Protein AF-A0AB74LQQ5-F1 (afdb_monomer)

Radius of gyration: 18.25 Å; Cα contacts (8 Å, |Δi|>4): 222; chains: 1; bounding box: 42×37×48 Å

Nearest PDB structures (foldseek):
  1jqe-assembly1_A  TM=6.026E-01  e=5.272E-01  Homo sapiens
  5dm4-assembly1_A  TM=3.615E-01  e=2.270E-01  Bacillus pumilus ATCC 7061
  5dm2-assembly1_A  TM=3.488E-01  e=7.290E-01  Bacillus pumilus ATCC 7061
  6aca-assembly1_A  TM=2.630E-01  e=2.422E-01  Mycobacterium tuberculosis H37Rv
  5dm1-assembly1_A  TM=3.596E-01  e=1.306E+00  Bacillus pumilus ATCC 7061

pLDDT: mean 90.52, std 8.09, range [59.16, 98.75]

Structure (mmCIF, N/CA/C/O backbone):
data_AF-A0AB74LQQ5-F1
#
_entry.id   AF-A0AB74LQQ5-F1
#
loop_
_atom_site.group_PDB
_atom_site.id
_atom_site.type_symbol
_atom_site.label_atom_id
_atom_site.label_alt_id
_atom_site.label_comp_id
_atom_site.label_asym_id
_atom_site.label_entity_id
_atom_site.label_seq_id
_atom_site.pdbx_PDB_ins_code
_atom_site.Cartn_x
_atom_site.Cartn_y
_atom_site.Cartn_z
_atom_site.occupancy
_atom_site.B_iso_or_equiv
_atom_site.auth_seq_id
_atom_site.auth_comp_id
_atom_site.auth_asym_id
_atom_site.auth_atom_id
_atom_site.pdbx_PDB_model_num
ATOM 1 N N . MET A 1 1 ? -9.333 5.468 -5.119 1.00 63.94 1 MET A N 1
ATOM 2 C CA . MET A 1 1 ? -10.414 5.905 -4.200 1.00 63.94 1 MET A CA 1
ATOM 3 C C . MET A 1 1 ? -11.546 6.711 -4.860 1.00 63.94 1 MET A C 1
ATOM 5 O O . MET A 1 1 ? -12.376 7.273 -4.163 1.00 63.94 1 MET A O 1
ATOM 9 N N . ASN A 1 2 ? -11.655 6.725 -6.190 1.00 76.00 2 ASN A N 1
ATOM 10 C CA . ASN A 1 2 ? -12.720 7.395 -6.958 1.00 76.00 2 ASN A CA 1
ATOM 11 C C . ASN A 1 2 ? -13.921 6.483 -7.303 1.00 76.00 2 ASN A C 1
ATOM 13 O O . ASN A 1 2 ? -14.888 6.910 -7.929 1.00 76.00 2 ASN A O 1
ATOM 17 N N . SER A 1 3 ? -13.839 5.196 -6.959 1.00 84.19 3 SER A N 1
ATOM 18 C CA . SER A 1 3 ? -14.891 4.185 -7.137 1.00 84.19 3 SER A CA 1
ATOM 19 C C . SER A 1 3 ? -14.712 3.106 -6.062 1.00 84.19 3 SER A C 1
ATOM 21 O O . SER A 1 3 ? -14.085 2.078 -6.324 1.00 84.19 3 SER A O 1
ATOM 23 N N . PRO A 1 4 ? -15.119 3.380 -4.810 1.00 86.19 4 PRO A N 1
ATOM 24 C CA . PRO A 1 4 ? -14.903 2.457 -3.700 1.00 86.19 4 PRO A CA 1
ATOM 25 C C . PRO A 1 4 ? -15.741 1.179 -3.865 1.00 86.19 4 PRO A C 1
ATOM 27 O O . PRO A 1 4 ? -16.873 1.234 -4.337 1.00 86.19 4 PRO A O 1
ATOM 30 N N . ILE A 1 5 ? -15.182 0.032 -3.460 1.00 88.56 5 ILE A N 1
ATOM 31 C CA . ILE A 1 5 ? -15.880 -1.270 -3.487 1.00 88.56 5 ILE A CA 1
ATOM 32 C C . ILE A 1 5 ? -17.012 -1.305 -2.451 1.00 88.56 5 ILE A C 1
ATOM 34 O O . ILE A 1 5 ? -18.060 -1.885 -2.709 1.00 88.56 5 ILE A O 1
ATOM 38 N N . ILE A 1 6 ? -16.783 -0.687 -1.290 1.00 92.25 6 ILE A N 1
ATOM 39 C CA . ILE A 1 6 ? -17.750 -0.558 -0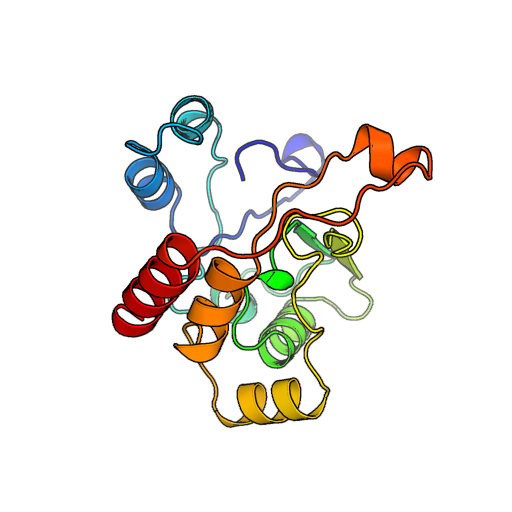.198 1.00 92.25 6 ILE A CA 1
ATOM 40 C C . ILE A 1 6 ? -17.917 0.926 0.082 1.00 92.25 6 ILE A C 1
ATOM 42 O O . ILE A 1 6 ? -16.926 1.647 0.202 1.00 92.25 6 ILE A O 1
ATOM 46 N N . SER A 1 7 ? -19.161 1.377 0.164 1.00 92.88 7 SER A N 1
ATOM 47 C CA . SER A 1 7 ? -19.517 2.773 0.354 1.00 92.88 7 SER A CA 1
ATOM 48 C C . SER A 1 7 ? -20.088 3.034 1.747 1.00 92.88 7 SER A C 1
ATOM 50 O O . SER A 1 7 ? -20.480 2.118 2.462 1.00 92.88 7 SER A O 1
ATOM 52 N N . ARG A 1 8 ? -20.192 4.307 2.145 1.00 94.00 8 ARG A N 1
ATOM 53 C CA . ARG A 1 8 ? -20.755 4.674 3.458 1.00 94.00 8 ARG A CA 1
ATOM 54 C C . ARG A 1 8 ? -22.242 4.319 3.611 1.00 94.00 8 ARG A C 1
ATOM 56 O O . ARG A 1 8 ? -22.755 4.378 4.719 1.00 94.00 8 ARG A O 1
ATOM 63 N N . VAL A 1 9 ? -22.942 3.962 2.529 1.00 94.38 9 VAL A N 1
ATOM 64 C CA . VAL A 1 9 ? -24.328 3.464 2.626 1.00 94.38 9 VAL A CA 1
ATOM 65 C C . VAL A 1 9 ? -24.379 2.011 3.107 1.00 94.38 9 VAL A C 1
ATOM 67 O O . VAL A 1 9 ? -25.423 1.565 3.569 1.00 94.38 9 VAL A O 1
ATOM 70 N N . ASP A 1 10 ? -23.252 1.296 3.027 1.00 93.50 10 ASP A N 1
ATOM 71 C CA . ASP A 1 10 ? -23.125 -0.109 3.412 1.00 93.50 10 ASP A CA 1
ATOM 72 C C . ASP A 1 10 ? -22.776 -0.277 4.906 1.00 93.50 10 ASP A C 1
ATOM 74 O O . ASP A 1 10 ? -22.832 -1.390 5.427 1.00 93.50 10 ASP A O 1
ATOM 78 N N . GLY A 1 11 ? -22.435 0.812 5.613 1.00 94.00 11 GLY A N 1
ATOM 79 C CA . GLY A 1 11 ? -22.165 0.805 7.054 1.00 94.00 11 GLY A CA 1
ATOM 80 C C . GLY A 1 11 ? -21.219 1.913 7.532 1.00 94.00 11 GLY A C 1
ATOM 81 O O . GLY A 1 11 ? -20.994 2.917 6.853 1.00 94.00 11 GLY A O 1
ATOM 82 N N . GLU A 1 12 ? -20.635 1.712 8.716 1.00 95.50 12 GLU A N 1
ATOM 83 C CA . GLU A 1 12 ? -19.610 2.596 9.288 1.00 95.50 12 GLU A CA 1
ATOM 84 C C . GLU A 1 12 ? -18.257 2.377 8.592 1.00 95.50 12 GLU A C 1
ATOM 86 O O . GLU A 1 12 ? -17.399 1.626 9.053 1.00 95.50 12 GLU A O 1
ATOM 91 N N . ILE A 1 13 ? -18.080 3.018 7.436 1.00 96.69 13 ILE A N 1
ATOM 92 C CA . ILE A 1 13 ? -16.869 2.898 6.616 1.00 96.69 13 ILE A CA 1
ATOM 93 C C . ILE A 1 13 ? -15.913 4.049 6.896 1.00 96.69 13 ILE A C 1
ATOM 95 O O . ILE A 1 13 ? -16.323 5.208 6.842 1.00 96.69 13 ILE A O 1
ATOM 99 N N . LEU A 1 14 ? -14.636 3.722 7.104 1.00 97.00 14 LEU A N 1
ATOM 100 C CA . LEU A 1 14 ? -13.524 4.671 7.108 1.00 97.00 14 LEU A CA 1
ATOM 101 C C . LEU A 1 14 ? -12.685 4.485 5.841 1.00 97.00 14 LEU A C 1
ATOM 103 O O . LEU A 1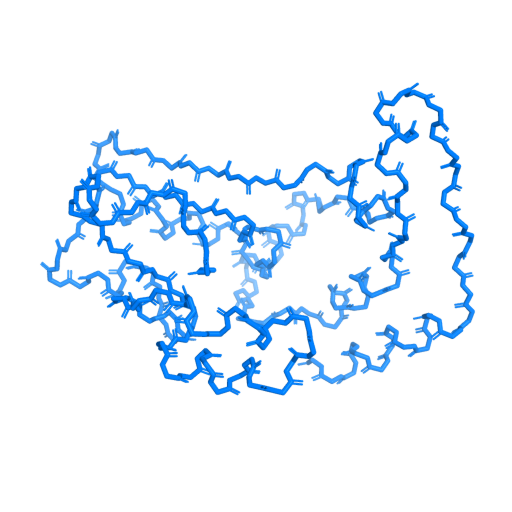 14 ? -12.276 3.365 5.530 1.00 97.00 14 LEU A O 1
ATOM 107 N N . TYR A 1 15 ? -12.393 5.570 5.128 1.00 97.06 15 TYR A N 1
ATOM 108 C CA . TYR A 1 15 ? -11.457 5.551 4.005 1.00 97.06 15 TYR A CA 1
ATOM 109 C C . TYR A 1 15 ? -10.064 5.985 4.447 1.00 97.06 15 TYR A C 1
ATOM 111 O O . TYR A 1 15 ? -9.902 7.019 5.098 1.00 97.06 15 TYR A O 1
ATOM 119 N N . ALA A 1 16 ? -9.059 5.205 4.055 1.00 96.38 16 ALA A N 1
ATOM 120 C CA . ALA A 1 16 ? -7.660 5.465 4.358 1.00 96.38 16 ALA A CA 1
ATOM 121 C C . ALA A 1 16 ? -6.840 5.603 3.073 1.00 96.38 16 ALA A C 1
ATOM 123 O O . ALA A 1 16 ? -6.979 4.784 2.165 1.00 96.38 16 ALA A O 1
ATOM 124 N N . ASP A 1 17 ? -5.977 6.614 3.013 1.00 95.31 17 ASP A N 1
ATOM 125 C CA . ASP A 1 17 ? -5.099 6.881 1.868 1.00 95.31 17 ASP A CA 1
ATOM 126 C C . ASP A 1 17 ? -3.784 7.513 2.355 1.00 95.31 17 ASP A C 1
ATOM 128 O O . AS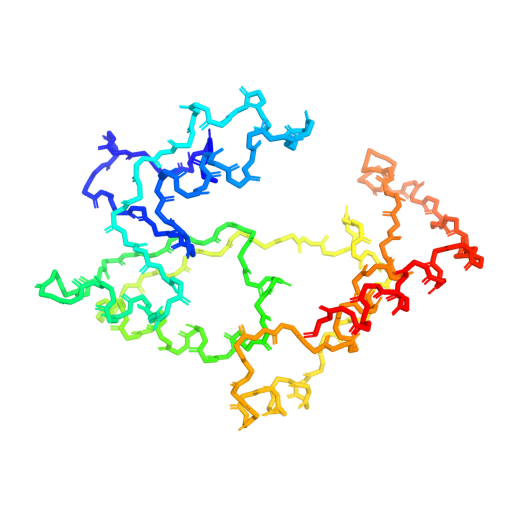P A 1 17 ? -3.704 8.013 3.480 1.00 95.31 17 ASP A O 1
ATOM 132 N N . HIS A 1 18 ? -2.733 7.508 1.533 1.00 92.44 18 HIS A N 1
ATOM 133 C CA . HIS A 1 18 ? -1.447 8.110 1.899 1.00 92.44 18 HIS A CA 1
ATOM 134 C C . HIS A 1 18 ? -1.511 9.643 1.945 1.00 92.44 18 HIS A C 1
ATOM 136 O O . HIS A 1 18 ? -0.618 10.244 2.523 1.00 92.44 18 HIS A O 1
ATOM 142 N N . LEU A 1 19 ? -2.547 10.286 1.391 1.00 94.75 19 LEU A N 1
ATOM 143 C CA . LEU A 1 19 ? -2.760 11.741 1.450 1.00 94.75 19 LEU A CA 1
ATOM 144 C C . LEU A 1 19 ? -4.198 12.103 1.844 1.00 94.75 19 LEU A C 1
ATOM 146 O O . LEU A 1 19 ? -5.128 11.320 1.680 1.00 94.75 19 LEU A O 1
ATOM 150 N N . SER A 1 20 ? -4.392 13.336 2.320 1.00 96.00 20 SER A N 1
ATOM 151 C CA . SER A 1 20 ? -5.728 13.907 2.535 1.00 96.00 20 SER A CA 1
ATOM 152 C C . SER A 1 20 ? -6.499 14.072 1.220 1.00 96.00 20 SER A C 1
ATOM 154 O O . SER A 1 20 ? -5.899 14.174 0.148 1.00 96.00 20 SER A O 1
ATOM 156 N N . THR A 1 21 ? -7.830 14.189 1.294 1.00 94.69 21 THR A N 1
ATOM 157 C CA . THR A 1 21 ? -8.692 14.420 0.118 1.00 94.69 21 THR A CA 1
ATOM 158 C C . THR A 1 21 ? -8.220 15.610 -0.713 1.00 94.69 21 THR A C 1
ATOM 160 O O . THR A 1 21 ? -8.137 15.529 -1.938 1.00 94.69 21 THR A O 1
ATOM 163 N N . GLU A 1 22 ? -7.873 16.716 -0.049 1.00 93.88 22 GLU A N 1
ATOM 164 C CA . GLU A 1 22 ? -7.384 17.928 -0.706 1.00 93.88 22 GLU A CA 1
ATOM 165 C C . GLU A 1 22 ? -6.059 17.675 -1.435 1.00 93.88 22 GLU A C 1
ATOM 167 O O . GLU A 1 22 ? -5.914 18.021 -2.611 1.00 93.88 22 GLU A O 1
ATOM 172 N N . ASN A 1 23 ? -5.106 17.024 -0.764 1.00 94.00 23 ASN A N 1
ATOM 173 C CA . ASN A 1 23 ? -3.794 16.746 -1.337 1.00 94.00 23 ASN A CA 1
ATOM 174 C C . ASN A 1 23 ? -3.877 15.728 -2.482 1.00 94.00 23 ASN A C 1
ATOM 176 O O . ASN A 1 23 ? -3.161 15.876 -3.470 1.00 94.00 23 ASN A O 1
ATOM 180 N N . LEU A 1 24 ? -4.778 14.743 -2.406 1.00 92.06 24 LEU A N 1
ATOM 181 C CA . LEU A 1 24 ? -5.054 13.819 -3.508 1.00 92.06 24 LEU A CA 1
ATOM 182 C C . LEU A 1 24 ? -5.632 14.555 -4.719 1.00 92.06 24 LEU A C 1
ATOM 184 O O . LEU A 1 24 ? -5.116 14.401 -5.826 1.00 92.06 24 LEU A O 1
ATOM 188 N N . ARG A 1 25 ? -6.654 15.399 -4.525 1.00 90.81 25 ARG A N 1
ATOM 189 C CA . ARG A 1 25 ? -7.239 16.201 -5.614 1.00 90.81 25 ARG A CA 1
ATOM 190 C C . ARG A 1 25 ? -6.192 17.092 -6.273 1.00 90.81 25 ARG A C 1
ATOM 192 O O . ARG A 1 25 ? -6.121 17.137 -7.497 1.00 90.81 25 ARG A O 1
ATOM 199 N N . ARG A 1 26 ? -5.327 17.729 -5.478 1.00 91.12 26 ARG A N 1
ATOM 200 C CA . ARG A 1 26 ? -4.211 18.543 -5.978 1.00 91.12 26 ARG A CA 1
ATOM 201 C C . ARG A 1 26 ? -3.196 17.709 -6.759 1.00 91.12 26 ARG A C 1
ATOM 203 O O . ARG A 1 26 ? -2.830 18.088 -7.865 1.00 91.12 26 ARG A O 1
ATOM 210 N N . LYS A 1 27 ? -2.784 16.557 -6.220 1.00 88.25 27 LYS A N 1
ATOM 211 C CA . LYS A 1 27 ? -1.834 15.632 -6.863 1.00 88.25 27 LYS A CA 1
ATOM 212 C C . LYS A 1 27 ? -2.327 15.154 -8.230 1.00 88.25 27 LYS A C 1
ATOM 214 O O . LYS A 1 27 ? -1.523 14.995 -9.143 1.00 88.25 27 LYS A O 1
ATOM 219 N N . TYR A 1 28 ? -3.630 14.921 -8.377 1.00 88.19 28 TYR A N 1
ATOM 220 C CA . TYR A 1 28 ? -4.220 14.410 -9.617 1.00 88.19 28 TYR A CA 1
ATOM 221 C C . TYR A 1 28 ? -4.819 15.489 -10.531 1.00 88.19 28 TYR A C 1
ATOM 223 O O . TYR A 1 28 ? -5.308 15.142 -11.607 1.00 88.19 28 TYR A O 1
ATOM 231 N N . ALA A 1 29 ? -4.747 16.773 -10.162 1.00 85.06 29 ALA A N 1
ATOM 232 C CA . ALA A 1 29 ? -5.349 17.874 -10.918 1.00 85.06 29 ALA A CA 1
ATOM 233 C C . ALA A 1 29 ? -4.836 17.963 -12.366 1.00 85.06 29 ALA A C 1
ATOM 235 O O . ALA A 1 29 ? -5.626 18.176 -13.287 1.00 85.06 29 ALA A O 1
ATOM 236 N N . ASP A 1 30 ? -3.539 17.716 -12.570 1.00 82.94 30 ASP A N 1
ATOM 237 C CA . ASP A 1 30 ? -2.881 17.783 -13.883 1.00 82.94 30 ASP A CA 1
ATOM 238 C C . ASP A 1 30 ? -2.687 16.401 -14.532 1.00 82.94 30 ASP A C 1
ATOM 240 O O . ASP A 1 30 ? -2.146 16.277 -15.633 1.00 82.94 30 ASP A O 1
ATOM 244 N N . HIS A 1 31 ? -3.138 15.327 -13.876 1.00 78.62 31 HIS A N 1
ATOM 245 C CA . HIS A 1 31 ? -2.948 13.973 -14.380 1.00 78.62 31 HIS A CA 1
ATOM 246 C C . HIS A 1 31 ? -4.016 13.640 -15.425 1.00 78.62 31 HIS A C 1
ATOM 248 O O . HIS A 1 31 ? -5.153 13.337 -15.072 1.00 78.62 31 HIS A O 1
ATOM 254 N N . ALA A 1 32 ? -3.654 13.630 -16.710 1.00 75.44 32 ALA A N 1
ATOM 255 C CA . ALA A 1 32 ? -4.590 13.488 -17.836 1.00 75.44 32 ALA A CA 1
ATOM 256 C C . ALA A 1 32 ? -5.612 12.339 -17.697 1.00 75.44 32 ALA A C 1
ATOM 258 O O . ALA A 1 32 ? -6.759 12.484 -18.110 1.00 75.44 32 ALA A O 1
ATOM 259 N N . VAL A 1 33 ? -5.211 11.217 -17.088 1.00 73.00 33 VAL A N 1
ATOM 260 C CA . VAL A 1 33 ? -6.074 10.038 -16.892 1.00 73.00 33 VAL A CA 1
ATOM 261 C C . VAL A 1 33 ? -6.929 10.126 -15.624 1.00 73.00 33 VAL A C 1
ATOM 263 O O . VAL A 1 33 ? -8.043 9.623 -15.614 1.00 73.00 33 VAL A O 1
ATOM 266 N N . MET A 1 34 ? -6.428 10.757 -14.557 1.00 75.62 34 MET A N 1
ATOM 267 C CA . MET A 1 34 ? -7.098 10.750 -13.242 1.00 75.62 34 MET A CA 1
ATOM 268 C C . MET A 1 34 ? -7.895 12.029 -12.978 1.00 75.62 34 MET A C 1
ATOM 270 O O . MET A 1 34 ? -8.847 12.006 -12.204 1.00 75.62 34 MET A O 1
ATOM 274 N N . ARG A 1 35 ? -7.553 13.131 -13.654 1.00 77.56 35 ARG A N 1
ATOM 275 C CA . ARG A 1 35 ? -8.235 14.424 -13.563 1.00 77.56 35 ARG A CA 1
ATOM 276 C C . ARG A 1 35 ? -9.757 14.320 -13.732 1.00 77.56 35 ARG A C 1
ATOM 278 O O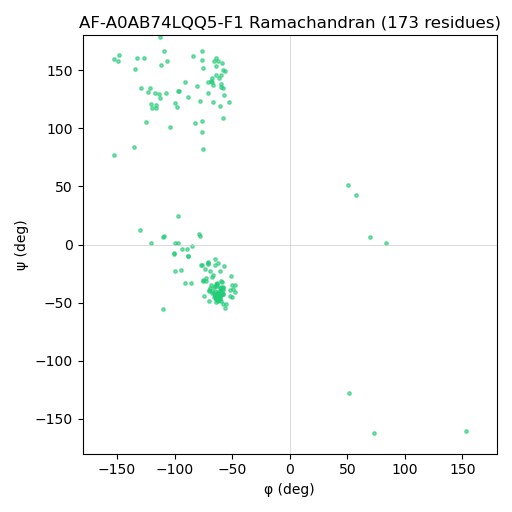 . ARG A 1 35 ? -10.446 14.932 -12.922 1.00 77.56 35 ARG A O 1
ATOM 285 N N . PRO A 1 36 ? -10.312 13.571 -14.712 1.00 73.88 36 PRO A N 1
ATOM 286 C CA . PRO A 1 36 ? -11.766 13.483 -14.882 1.00 73.88 36 PRO A CA 1
ATOM 287 C C . PRO A 1 36 ? -12.505 12.902 -13.669 1.00 73.88 36 PRO A C 1
ATOM 289 O O . PRO A 1 36 ? -13.688 13.173 -13.495 1.00 73.88 36 PRO A O 1
ATOM 292 N N . ASP A 1 37 ? -11.816 12.129 -12.828 1.00 79.81 37 ASP A N 1
ATOM 293 C CA . ASP A 1 37 ? -12.391 11.484 -11.649 1.00 79.81 37 ASP A CA 1
ATOM 294 C C . ASP A 1 37 ? -11.896 12.091 -10.324 1.00 79.81 37 ASP A C 1
ATOM 296 O O . ASP A 1 37 ? -12.219 11.569 -9.255 1.00 79.81 37 ASP A O 1
ATOM 300 N N . ALA A 1 38 ? -11.130 13.189 -10.355 1.00 77.38 38 ALA A N 1
ATOM 301 C CA . ALA A 1 38 ? -10.590 13.815 -9.145 1.00 77.38 38 ALA A CA 1
ATOM 302 C C . ALA A 1 38 ? -11.704 14.272 -8.183 1.00 77.38 38 ALA A C 1
ATOM 304 O O . ALA A 1 38 ? -11.594 14.106 -6.966 1.00 77.38 38 ALA A O 1
ATOM 305 N N . ASP A 1 39 ? -12.825 14.751 -8.724 1.00 80.88 39 ASP A N 1
ATOM 306 C CA . ASP A 1 39 ? -13.995 15.159 -7.936 1.00 80.88 39 ASP A CA 1
ATOM 307 C C . ASP A 1 39 ? -14.745 13.971 -7.312 1.00 80.88 39 ASP A C 1
ATOM 309 O O . ASP A 1 39 ? -15.507 14.141 -6.364 1.00 80.88 39 ASP A O 1
ATOM 313 N N . ARG A 1 40 ? -14.504 12.749 -7.802 1.00 86.19 40 ARG A N 1
ATOM 314 C CA . ARG A 1 40 ? -15.110 11.510 -7.287 1.00 86.19 40 ARG A CA 1
ATOM 315 C C . ARG A 1 40 ? -14.285 10.870 -6.174 1.00 86.19 40 ARG A C 1
ATOM 317 O O . ARG A 1 40 ? -14.700 9.849 -5.629 1.00 86.19 40 ARG A O 1
ATOM 324 N N . ILE A 1 41 ? -13.117 11.431 -5.851 1.00 89.00 41 ILE A N 1
ATOM 325 C CA . ILE A 1 41 ? -12.312 10.995 -4.709 1.00 89.00 41 ILE A CA 1
ATOM 326 C C . ILE A 1 41 ? -13.149 11.185 -3.443 1.00 89.00 41 ILE A C 1
ATOM 328 O O . ILE A 1 41 ? -13.560 12.306 -3.127 1.00 89.00 41 ILE A O 1
ATOM 332 N N . VAL A 1 42 ? -13.400 10.070 -2.755 1.00 92.19 42 VAL A N 1
ATOM 333 C CA . VAL A 1 42 ? -14.120 10.036 -1.478 1.00 92.19 42 VAL A CA 1
ATOM 334 C C . VAL A 1 42 ? -13.346 10.787 -0.400 1.00 92.19 42 VAL A C 1
ATOM 336 O O . VAL A 1 42 ? -12.117 10.864 -0.445 1.00 92.19 42 VAL A O 1
ATOM 339 N N . ASP A 1 43 ? -14.063 11.304 0.593 1.00 94.75 43 ASP A N 1
ATOM 340 C CA . ASP A 1 43 ? -13.423 11.973 1.718 1.00 94.75 43 ASP A CA 1
ATOM 341 C C . ASP A 1 43 ? -12.608 10.977 2.549 1.00 94.75 43 ASP A C 1
ATOM 343 O O . ASP A 1 43 ? -13.147 9.977 3.030 1.00 94.75 43 ASP A O 1
ATOM 347 N N . VAL A 1 44 ? -11.311 11.256 2.690 1.00 96.62 44 VAL A N 1
ATOM 348 C CA . VAL A 1 44 ? -10.350 10.449 3.445 1.00 96.62 44 VAL A CA 1
ATOM 349 C C . VAL A 1 44 ? -10.517 10.719 4.937 1.00 96.62 44 VAL A C 1
ATOM 351 O O . VAL A 1 44 ? -10.384 11.859 5.380 1.00 96.62 44 VAL A O 1
ATOM 354 N N . ASP A 1 45 ? -10.757 9.666 5.716 1.00 97.25 45 ASP A N 1
ATOM 355 C CA . ASP A 1 45 ? -10.888 9.742 7.175 1.00 97.25 45 ASP A CA 1
ATOM 356 C C . ASP A 1 45 ? -9.543 9.537 7.883 1.00 97.25 45 ASP A C 1
ATOM 358 O O . ASP A 1 45 ? -9.299 10.111 8.946 1.00 97.25 45 ASP A O 1
ATOM 362 N N . LEU A 1 46 ? -8.679 8.698 7.300 1.00 97.50 46 LEU A N 1
ATOM 363 C CA . LEU A 1 46 ? -7.409 8.258 7.876 1.00 97.50 46 LEU A CA 1
ATOM 364 C C . LEU A 1 46 ? -6.258 8.557 6.900 1.00 97.50 46 LEU A C 1
ATOM 366 O O . LEU A 1 46 ? -6.091 7.873 5.892 1.00 97.50 46 LEU A O 1
ATOM 370 N N . VAL A 1 47 ? -5.453 9.579 7.195 1.00 97.19 47 VAL A N 1
ATOM 371 C CA . VAL A 1 47 ? -4.284 9.945 6.374 1.00 97.19 47 VAL A CA 1
ATOM 372 C C . VAL A 1 47 ? -3.056 9.161 6.836 1.00 97.19 47 VAL A C 1
ATOM 374 O O . VAL A 1 47 ? -2.720 9.193 8.018 1.00 97.19 47 VAL A O 1
ATOM 377 N N . LEU A 1 48 ? -2.381 8.473 5.913 1.00 95.88 48 LEU A N 1
ATOM 378 C CA . LEU A 1 48 ? -1.307 7.512 6.206 1.00 95.88 48 LEU A CA 1
ATOM 379 C C . LEU A 1 48 ? 0.106 7.987 5.807 1.00 95.88 48 LEU A C 1
ATOM 381 O O . LEU A 1 48 ? 1.049 7.207 5.885 1.00 95.88 48 LEU A O 1
ATOM 385 N N . GLU A 1 49 ? 0.289 9.243 5.382 1.00 93.00 49 GLU A N 1
ATOM 386 C CA . GLU A 1 49 ? 1.570 9.742 4.834 1.00 93.00 49 GLU A CA 1
ATOM 387 C C . GLU A 1 49 ? 2.781 9.474 5.745 1.00 93.00 49 GLU A C 1
ATOM 389 O O . GLU A 1 49 ? 3.877 9.141 5.288 1.00 93.00 49 GLU A O 1
ATOM 394 N N . HIS A 1 50 ? 2.580 9.613 7.055 1.00 92.25 50 HIS A N 1
ATOM 395 C CA . HIS A 1 50 ? 3.642 9.543 8.062 1.00 92.25 50 HIS A CA 1
ATOM 396 C C . HIS A 1 50 ? 3.316 8.597 9.217 1.00 92.25 50 HIS A C 1
ATOM 398 O O . HIS A 1 50 ? 4.006 8.604 10.234 1.00 92.25 50 HIS A O 1
ATOM 404 N N . GLN A 1 51 ? 2.277 7.781 9.064 1.00 95.00 51 GLN A N 1
ATOM 405 C CA . GLN A 1 51 ? 1.790 6.910 10.122 1.00 95.00 51 GLN A CA 1
ATOM 406 C C . GLN A 1 51 ? 1.183 5.632 9.552 1.00 95.00 51 GLN A C 1
ATOM 408 O O . GLN A 1 51 ? 0.792 5.549 8.391 1.00 95.00 51 GLN A O 1
ATOM 413 N N . THR A 1 52 ? 1.144 4.616 10.391 1.00 96.00 52 THR A N 1
ATOM 414 C CA . THR A 1 52 ? 0.506 3.329 10.138 1.00 96.00 52 THR A CA 1
ATOM 415 C C . THR A 1 52 ? -1.016 3.426 10.260 1.00 96.00 52 THR A C 1
ATOM 417 O O . THR A 1 52 ? -1.548 4.411 10.782 1.00 96.00 52 THR A O 1
ATOM 420 N N . LEU A 1 53 ? -1.746 2.408 9.797 1.00 97.69 53 LEU A N 1
ATOM 421 C CA . LEU A 1 53 ? -3.200 2.373 9.942 1.00 97.69 53 LEU A CA 1
ATOM 422 C C . LEU A 1 53 ? -3.599 2.294 11.419 1.00 97.69 53 LEU A C 1
ATOM 424 O O . LEU A 1 53 ? -4.535 2.979 11.830 1.00 97.69 53 LEU A O 1
ATOM 428 N N . THR A 1 54 ? -2.871 1.511 12.223 1.00 97.81 54 THR A N 1
ATOM 429 C CA . THR A 1 54 ? -3.123 1.402 13.668 1.00 97.81 54 THR A CA 1
ATOM 430 C C . THR A 1 54 ? -2.977 2.759 14.362 1.00 97.81 54 THR A C 1
ATOM 432 O O . THR A 1 54 ? -3.826 3.138 15.169 1.00 97.81 54 THR A O 1
ATOM 435 N N . GLU A 1 55 ? -1.936 3.525 14.020 1.00 97.88 55 GLU A N 1
ATOM 436 C CA . GLU A 1 55 ? -1.729 4.883 14.545 1.00 97.88 55 GLU A CA 1
ATOM 437 C C . GLU A 1 55 ? -2.842 5.841 14.094 1.00 97.88 55 GLU A C 1
ATOM 439 O O . GLU A 1 55 ? -3.389 6.573 14.919 1.00 97.88 55 GLU A O 1
ATOM 444 N N . ALA A 1 56 ? -3.228 5.797 12.813 1.00 97.88 56 ALA A N 1
ATOM 445 C CA . ALA A 1 56 ? -4.268 6.662 12.259 1.00 97.88 56 ALA A CA 1
ATOM 446 C C . ALA A 1 56 ? -5.657 6.409 12.870 1.00 97.88 56 ALA A C 1
ATOM 448 O O . ALA A 1 56 ? -6.437 7.347 13.058 1.00 97.88 56 ALA A O 1
ATOM 449 N N . LEU A 1 57 ? -5.976 5.151 13.193 1.00 97.69 57 LEU A N 1
ATOM 450 C CA . LEU A 1 57 ? -7.214 4.789 13.887 1.00 97.69 57 LEU A CA 1
ATOM 451 C C . LEU A 1 57 ? -7.279 5.428 15.281 1.00 97.69 57 LEU A C 1
ATOM 453 O O . LEU A 1 57 ? -8.333 5.942 15.673 1.00 97.69 57 LEU A O 1
ATOM 457 N N . GLY A 1 58 ? -6.155 5.455 16.005 1.00 96.19 58 GLY A N 1
ATOM 458 C CA . GLY A 1 58 ? -6.031 6.133 17.293 1.00 96.19 58 GLY A CA 1
ATOM 459 C C . GLY A 1 58 ? -7.149 5.730 18.273 1.00 96.19 58 GLY A C 1
ATOM 460 O O . GLY A 1 58 ? -7.400 4.537 18.454 1.00 96.19 58 GLY A O 1
ATOM 461 N N . PRO A 1 59 ? -7.876 6.690 18.882 1.00 95.81 59 PRO A N 1
ATOM 462 C CA . PRO A 1 59 ? -8.965 6.392 19.819 1.00 95.81 59 PRO A CA 1
ATOM 463 C C . PRO A 1 59 ? -10.150 5.618 19.229 1.00 95.81 59 PRO A C 1
ATOM 465 O O . PRO A 1 59 ? -10.954 5.096 19.995 1.00 95.81 59 PRO A O 1
ATOM 468 N N . ARG A 1 60 ? -10.287 5.542 17.894 1.00 95.50 60 ARG A N 1
ATOM 469 C CA . ARG A 1 60 ? -11.349 4.746 17.252 1.00 95.50 60 ARG A CA 1
ATOM 470 C C . ARG A 1 60 ? -11.154 3.247 17.484 1.00 95.50 60 ARG A C 1
ATOM 472 O O . ARG A 1 60 ? -12.130 2.506 17.494 1.00 95.50 60 ARG A O 1
ATOM 479 N N . GLY A 1 61 ? -9.912 2.816 17.710 1.00 96.25 61 GLY A N 1
ATOM 480 C CA . GLY A 1 61 ? -9.576 1.422 17.965 1.00 96.25 61 GLY A CA 1
ATOM 481 C C . GLY A 1 61 ? -9.651 0.536 16.721 1.00 96.25 61 GLY A C 1
ATOM 482 O O . GLY A 1 61 ? -9.603 1.006 15.587 1.00 96.25 61 GLY A O 1
ATOM 483 N N . GLN A 1 62 ? -9.711 -0.773 16.962 1.00 98.25 62 GLN A N 1
ATOM 484 C CA . GLN A 1 62 ? -9.653 -1.800 15.925 1.00 98.25 62 GLN A CA 1
ATOM 485 C C . GLN A 1 62 ? -10.961 -1.923 15.129 1.00 98.25 62 GLN A C 1
ATOM 487 O O . GLN A 1 62 ? -12.049 -1.712 15.668 1.00 98.25 62 GLN A O 1
ATOM 492 N N . VAL A 1 63 ? -10.857 -2.355 13.872 1.00 98.31 63 VAL A N 1
ATOM 493 C CA . VAL A 1 63 ? -11.985 -2.545 12.944 1.00 98.31 63 VAL A CA 1
ATOM 494 C C . VAL A 1 63 ? -12.310 -4.025 12.715 1.00 98.31 63 VAL A C 1
ATOM 496 O O . VAL A 1 63 ? -11.477 -4.906 12.933 1.00 98.31 63 VAL A O 1
ATOM 499 N N . ASP A 1 64 ? -13.538 -4.310 12.283 1.00 98.06 64 ASP A N 1
ATOM 500 C CA . ASP A 1 64 ? -14.013 -5.676 12.018 1.00 98.06 64 ASP A CA 1
ATOM 501 C C . ASP A 1 64 ? -13.458 -6.249 10.705 1.00 98.06 64 ASP A C 1
ATOM 503 O O . ASP A 1 64 ? -13.240 -7.455 10.582 1.00 98.06 64 ASP A O 1
ATOM 507 N N . TYR A 1 65 ? -13.202 -5.390 9.719 1.00 97.69 65 TYR A N 1
ATOM 508 C CA . TYR A 1 65 ? -12.592 -5.790 8.460 1.00 97.69 65 TYR A CA 1
ATOM 509 C C . TYR A 1 65 ? -11.815 -4.648 7.806 1.00 97.69 65 TYR A C 1
ATOM 511 O O . TYR A 1 65 ? -12.046 -3.470 8.073 1.00 97.69 65 TYR A O 1
ATOM 519 N N . ILE A 1 66 ? -10.907 -5.018 6.907 1.00 98.19 66 ILE A N 1
ATOM 520 C CA . ILE A 1 66 ? -10.137 -4.100 6.066 1.00 98.19 66 ILE A CA 1
ATOM 521 C C . ILE A 1 66 ? -10.259 -4.578 4.622 1.00 98.19 66 ILE A C 1
ATOM 523 O O . ILE A 1 66 ? -10.103 -5.766 4.347 1.00 98.19 66 ILE A O 1
ATOM 527 N N . VAL A 1 67 ? -10.510 -3.655 3.692 1.00 97.25 67 VAL A N 1
ATOM 528 C CA . VAL A 1 67 ? -10.484 -3.930 2.249 1.00 97.25 67 VAL A CA 1
ATOM 529 C C . VAL A 1 67 ? -9.373 -3.109 1.616 1.00 97.25 67 VAL A C 1
ATOM 531 O O . VAL A 1 67 ? -9.427 -1.882 1.630 1.00 97.25 67 VAL A O 1
ATOM 534 N N . ALA A 1 68 ? -8.386 -3.780 1.030 1.00 96.19 68 ALA A N 1
ATOM 535 C CA . ALA A 1 68 ? -7.321 -3.135 0.276 1.00 96.19 68 ALA A CA 1
ATOM 536 C C . ALA A 1 68 ? -7.345 -3.632 -1.171 1.00 96.19 68 ALA A C 1
ATOM 538 O O . ALA A 1 68 ? -7.174 -4.821 -1.447 1.00 96.19 68 ALA A O 1
ATOM 539 N N . SER A 1 69 ? -7.576 -2.708 -2.099 1.00 93.75 69 SER A N 1
ATOM 540 C CA . SER A 1 69 ? -7.657 -2.993 -3.529 1.00 93.75 69 SER A CA 1
ATOM 541 C C . SER A 1 69 ? -6.530 -2.278 -4.247 1.00 93.75 69 SER A C 1
ATOM 543 O O . SER A 1 69 ? -6.446 -1.054 -4.162 1.00 93.75 69 SER A O 1
ATOM 545 N N . HIS A 1 70 ? -5.672 -3.042 -4.921 1.00 91.44 70 HIS A N 1
ATOM 546 C CA . HIS A 1 70 ? -4.495 -2.532 -5.623 1.00 91.44 70 HIS A CA 1
ATOM 547 C C . HIS A 1 70 ? -3.506 -1.752 -4.738 1.00 91.44 70 HIS A C 1
ATOM 549 O O . HIS A 1 70 ? -3.044 -0.671 -5.100 1.00 91.44 70 HIS A O 1
ATOM 555 N N . VAL A 1 71 ? -3.236 -2.254 -3.528 1.00 94.00 71 VAL A N 1
ATOM 556 C CA . VAL A 1 71 ? -2.341 -1.592 -2.560 1.00 94.00 71 VAL A CA 1
ATOM 557 C C . VAL A 1 71 ? -1.044 -2.372 -2.390 1.00 94.00 71 VAL A C 1
ATOM 559 O O . VAL A 1 71 ? 0.040 -1.820 -2.564 1.00 94.00 71 VAL A O 1
ATOM 562 N N . ILE A 1 72 ? -1.150 -3.658 -2.040 1.00 94.44 72 ILE A N 1
ATOM 563 C CA . ILE A 1 72 ? -0.020 -4.471 -1.574 1.00 94.44 72 ILE A CA 1
ATOM 564 C C . ILE A 1 72 ? 1.119 -4.571 -2.599 1.00 94.44 72 ILE A C 1
ATOM 566 O O . ILE A 1 72 ? 2.283 -4.640 -2.214 1.00 94.44 72 ILE A O 1
ATOM 570 N N . GLU A 1 73 ? 0.810 -4.532 -3.896 1.00 91.88 73 GLU A N 1
ATOM 571 C CA . GLU A 1 73 ? 1.784 -4.633 -4.985 1.00 91.88 73 GLU A CA 1
ATOM 572 C C . GLU A 1 73 ? 2.686 -3.398 -5.146 1.00 91.88 73 GLU A C 1
ATOM 574 O O . GLU A 1 73 ? 3.716 -3.475 -5.822 1.00 91.88 73 GLU A O 1
ATOM 579 N N . HIS A 1 74 ? 2.308 -2.272 -4.533 1.00 90.00 74 HIS A N 1
ATOM 580 C CA . HIS A 1 74 ? 3.043 -1.008 -4.585 1.00 90.00 74 HIS A CA 1
ATOM 581 C C . HIS A 1 74 ? 3.891 -0.753 -3.333 1.00 90.00 74 HIS A C 1
ATOM 583 O O . HIS A 1 74 ? 4.651 0.214 -3.295 1.00 90.00 74 HIS A O 1
ATOM 589 N N . LEU A 1 75 ? 3.765 -1.596 -2.304 1.00 92.94 75 LEU A N 1
ATOM 590 C CA . LEU A 1 75 ? 4.404 -1.358 -1.016 1.00 92.94 75 LEU A CA 1
ATOM 591 C C . LEU A 1 75 ? 5.885 -1.758 -1.028 1.00 92.94 75 LEU A C 1
ATOM 593 O O . LEU A 1 75 ? 6.219 -2.854 -1.483 1.00 92.94 75 LEU A O 1
ATOM 597 N N . PRO A 1 76 ? 6.774 -0.929 -0.453 1.00 93.19 76 PRO A N 1
ATOM 598 C CA . PRO A 1 76 ? 8.189 -1.270 -0.341 1.00 93.19 76 PRO A CA 1
ATOM 599 C C . PRO A 1 76 ? 8.455 -2.360 0.712 1.00 93.19 76 PRO A C 1
ATOM 601 O O . PRO A 1 76 ? 9.399 -3.130 0.559 1.00 93.19 76 PRO A O 1
ATOM 604 N N . ASP A 1 77 ? 7.615 -2.454 1.751 1.00 95.25 77 ASP A N 1
ATOM 605 C CA . ASP A 1 77 ? 7.660 -3.479 2.805 1.00 95.25 77 ASP A CA 1
ATOM 606 C C . ASP A 1 77 ? 6.237 -4.011 3.090 1.00 95.25 77 ASP A C 1
ATOM 608 O O . ASP A 1 77 ? 5.548 -3.534 4.002 1.00 95.25 77 ASP A O 1
ATOM 612 N N . PRO A 1 78 ? 5.754 -4.995 2.307 1.00 95.38 78 PRO A N 1
ATOM 613 C CA . PRO A 1 78 ? 4.418 -5.555 2.496 1.00 95.38 78 PRO A CA 1
ATOM 614 C C . PRO A 1 78 ? 4.295 -6.376 3.790 1.00 95.38 78 PRO A C 1
ATOM 616 O O . PRO A 1 78 ? 3.191 -6.524 4.309 1.00 95.38 78 PRO A O 1
ATOM 619 N N . VAL A 1 79 ? 5.399 -6.891 4.348 1.00 96.88 79 VAL A N 1
ATOM 620 C CA . VAL A 1 79 ? 5.375 -7.699 5.581 1.00 96.88 79 VAL A CA 1
ATOM 621 C C . VAL A 1 79 ? 5.024 -6.824 6.778 1.00 96.88 79 VAL A C 1
ATOM 623 O O . VAL A 1 79 ? 4.138 -7.161 7.566 1.00 96.88 79 VAL A O 1
ATOM 626 N N . ARG A 1 80 ? 5.688 -5.673 6.911 1.00 96.31 80 ARG A N 1
ATOM 627 C CA . ARG A 1 80 ? 5.401 -4.720 7.987 1.00 96.31 80 ARG A CA 1
ATOM 628 C C . ARG A 1 80 ? 4.014 -4.108 7.853 1.00 96.31 80 ARG A C 1
ATOM 630 O O . ARG A 1 80 ? 3.349 -3.936 8.871 1.00 96.31 80 ARG A O 1
ATOM 637 N N . TRP A 1 81 ? 3.569 -3.841 6.627 1.00 96.88 81 TRP A N 1
ATOM 638 C CA . TRP A 1 81 ? 2.204 -3.390 6.365 1.00 96.88 81 TRP A CA 1
ATOM 639 C C . TRP A 1 81 ? 1.164 -4.432 6.793 1.00 96.88 81 TRP A C 1
ATOM 641 O O . TRP A 1 81 ? 0.261 -4.102 7.550 1.00 96.88 81 TRP A O 1
ATOM 651 N N . LEU A 1 82 ? 1.329 -5.709 6.426 1.00 97.50 82 LEU A N 1
ATOM 652 C CA . LEU A 1 82 ? 0.431 -6.782 6.881 1.00 97.50 82 LEU A CA 1
ATOM 653 C C . LEU A 1 82 ? 0.415 -6.923 8.409 1.00 97.50 82 LEU A C 1
ATOM 655 O O . LEU A 1 82 ? -0.642 -7.150 8.997 1.00 97.50 82 LEU A O 1
ATOM 659 N N . ARG A 1 83 ? 1.573 -6.762 9.062 1.00 97.44 83 ARG A N 1
ATOM 660 C CA . ARG A 1 83 ? 1.669 -6.770 10.528 1.00 97.44 83 ARG A CA 1
ATOM 661 C C . ARG A 1 83 ? 0.874 -5.624 11.154 1.00 97.44 83 ARG A C 1
ATOM 663 O O . ARG A 1 83 ? 0.211 -5.839 12.163 1.00 97.44 83 ARG A O 1
ATOM 670 N N . ASP A 1 84 ? 0.948 -4.432 10.570 1.00 97.81 84 ASP A N 1
ATOM 671 C CA . ASP A 1 84 ? 0.159 -3.279 11.005 1.00 97.81 84 ASP A CA 1
ATOM 672 C C . ASP A 1 84 ? -1.346 -3.515 10.823 1.00 97.81 84 ASP A C 1
ATOM 674 O O . ASP A 1 84 ? -2.106 -3.344 11.771 1.00 97.81 84 ASP A O 1
ATOM 678 N N . LEU A 1 85 ? -1.778 -4.020 9.662 1.00 98.12 85 LEU A N 1
ATOM 679 C CA . LEU A 1 85 ? -3.188 -4.361 9.448 1.00 98.12 85 LEU A CA 1
ATOM 680 C C . LEU A 1 85 ? -3.699 -5.390 10.466 1.00 98.12 85 LEU A C 1
ATOM 682 O O . LEU A 1 85 ? -4.835 -5.293 10.922 1.00 98.12 85 LEU A O 1
ATOM 686 N N . GLY A 1 86 ? -2.858 -6.351 10.861 1.00 98.06 86 GLY A N 1
ATOM 687 C CA . GLY A 1 86 ? -3.180 -7.298 11.929 1.00 98.06 86 GLY A CA 1
ATOM 688 C C . GLY A 1 86 ? -3.392 -6.635 13.295 1.00 98.06 86 GLY A C 1
ATOM 689 O O . GLY A 1 86 ? -4.224 -7.099 14.066 1.00 98.06 86 GLY A O 1
ATOM 690 N N . GLY A 1 87 ? -2.683 -5.540 13.590 1.00 97.88 87 GLY A N 1
ATOM 691 C CA . GLY A 1 87 ? -2.896 -4.726 14.793 1.00 97.88 87 GLY A CA 1
ATOM 692 C C . GLY A 1 87 ? -4.150 -3.851 14.717 1.00 97.88 87 GLY A C 1
ATOM 693 O O . GLY A 1 87 ? -4.807 -3.634 15.735 1.00 97.88 87 GLY A O 1
ATOM 694 N N . ALA A 1 88 ? -4.516 -3.408 13.515 1.00 98.38 88 ALA A N 1
ATOM 695 C CA . ALA A 1 88 ? -5.721 -2.628 13.250 1.00 98.38 88 ALA A CA 1
ATOM 696 C C . ALA A 1 88 ? -7.015 -3.468 13.255 1.00 98.38 88 ALA A C 1
ATOM 698 O O . ALA A 1 88 ? -8.100 -2.906 13.388 1.00 98.38 88 ALA A O 1
ATOM 699 N N . LEU A 1 89 ? -6.930 -4.795 13.125 1.00 98.75 89 LEU A N 1
ATOM 700 C CA . LEU A 1 89 ? -8.084 -5.701 13.128 1.00 98.75 89 LEU A CA 1
ATOM 701 C C . LEU A 1 89 ? -8.422 -6.210 14.532 1.00 98.75 89 LEU A C 1
ATOM 703 O O . LEU A 1 89 ? -7.540 -6.589 15.302 1.00 98.75 89 LEU A O 1
ATOM 707 N N . LYS A 1 90 ? -9.720 -6.300 14.842 1.00 98.56 90 LYS A N 1
ATOM 708 C CA . LYS A 1 90 ? -10.207 -7.007 16.038 1.00 98.56 90 LYS A CA 1
ATOM 709 C C . LYS A 1 90 ? -9.842 -8.499 15.961 1.00 98.56 90 LYS A C 1
ATOM 711 O O . LYS A 1 90 ? -9.685 -9.031 14.858 1.00 98.56 90 LYS A O 1
ATOM 716 N N . PRO A 1 91 ? -9.773 -9.230 17.091 1.00 98.06 91 PRO A N 1
ATOM 717 C CA . PRO A 1 91 ? -9.673 -10.687 17.060 1.00 98.06 91 PRO A CA 1
ATOM 718 C C . PRO A 1 91 ? -10.792 -11.307 16.208 1.00 98.06 91 PRO A C 1
ATOM 720 O O . PRO A 1 91 ? -11.971 -11.076 16.463 1.00 98.06 91 PRO A O 1
ATOM 723 N N . GLY A 1 92 ? -10.418 -12.084 15.188 1.00 97.88 92 GLY A N 1
ATOM 724 C CA . GLY A 1 92 ? -11.359 -12.668 14.222 1.00 97.88 92 GLY A CA 1
ATOM 725 C C . GLY A 1 92 ? -11.769 -11.745 13.066 1.00 97.88 92 GLY A C 1
ATOM 726 O O . GLY A 1 92 ? -12.549 -12.170 12.216 1.00 97.88 92 GLY A O 1
ATOM 727 N N . GLY A 1 93 ? -11.244 -10.518 13.008 1.00 98.19 93 GLY A N 1
ATOM 728 C CA . GLY A 1 93 ? -11.459 -9.595 11.899 1.00 98.19 93 GLY A CA 1
ATOM 729 C C . GLY A 1 93 ? -10.840 -10.082 10.586 1.00 98.19 93 GLY A C 1
ATOM 730 O O . GLY A 1 93 ? -9.930 -10.914 10.572 1.00 98.19 93 GLY A O 1
ATOM 731 N N . ILE A 1 94 ? -11.348 -9.566 9.465 1.00 98.19 94 ILE A N 1
ATOM 732 C CA . ILE A 1 94 ? -11.044 -10.098 8.129 1.00 98.19 94 ILE A CA 1
ATOM 733 C C . ILE A 1 94 ? -10.314 -9.062 7.270 1.00 98.19 94 ILE A C 1
ATOM 735 O O . ILE A 1 94 ? -10.765 -7.930 7.111 1.00 98.19 94 ILE A O 1
ATOM 739 N N . LEU A 1 95 ? -9.208 -9.474 6.649 1.00 98.06 95 LEU A N 1
ATOM 740 C CA . LEU A 1 95 ? -8.532 -8.707 5.605 1.00 98.06 95 LEU A CA 1
ATOM 741 C C . LEU A 1 95 ? -8.940 -9.224 4.220 1.00 98.06 95 LEU A C 1
ATOM 743 O O . LEU A 1 95 ? -8.645 -10.365 3.865 1.00 98.06 95 LEU A O 1
ATOM 747 N N . PHE A 1 96 ? -9.555 -8.363 3.414 1.00 97.62 96 PHE A N 1
ATOM 748 C CA . PHE A 1 96 ? -9.829 -8.606 2.002 1.00 97.62 96 PHE A CA 1
ATOM 749 C C . PHE A 1 96 ? -8.782 -7.899 1.139 1.00 97.62 96 PHE A C 1
ATOM 751 O O . PHE A 1 96 ? -8.642 -6.675 1.194 1.00 97.62 96 PHE A O 1
ATOM 758 N N . LEU A 1 97 ? -8.072 -8.667 0.311 1.00 96.69 97 LEU A N 1
ATOM 759 C CA . LEU A 1 97 ? -7.117 -8.142 -0.662 1.00 96.69 97 LEU A CA 1
ATOM 760 C C . LEU A 1 97 ? -7.626 -8.382 -2.081 1.00 96.69 97 LEU A C 1
ATOM 762 O O . LEU A 1 97 ? -7.887 -9.521 -2.467 1.00 96.69 97 LEU A O 1
ATOM 766 N N . VAL A 1 98 ? -7.704 -7.317 -2.873 1.00 95.38 98 VAL A N 1
ATOM 767 C CA . VAL A 1 98 ? -7.901 -7.408 -4.323 1.00 95.38 98 VAL A CA 1
ATOM 768 C C . VAL A 1 98 ? -6.556 -7.119 -4.975 1.00 95.38 98 VAL A C 1
ATOM 770 O O . VAL A 1 98 ? -6.117 -5.971 -5.031 1.00 95.38 98 VAL A O 1
ATOM 773 N N . VAL A 1 99 ? -5.878 -8.185 -5.404 1.00 94.25 99 VAL A N 1
ATOM 774 C CA . VAL A 1 99 ? -4.506 -8.135 -5.929 1.00 94.25 99 VAL A CA 1
ATOM 775 C C . VAL A 1 99 ? -4.512 -8.507 -7.411 1.00 94.25 99 VAL A C 1
ATOM 777 O O . VAL A 1 99 ? -5.064 -9.555 -7.764 1.00 94.25 99 VAL A O 1
ATOM 780 N N . PRO A 1 100 ? -3.890 -7.707 -8.294 1.00 91.88 100 PRO A N 1
ATOM 781 C CA . PRO A 1 100 ? -3.746 -8.071 -9.693 1.00 91.88 100 PRO A CA 1
ATOM 782 C C . PRO A 1 100 ? -2.981 -9.374 -9.883 1.00 91.88 100 PRO A C 1
ATOM 784 O O . PRO A 1 100 ? -1.887 -9.569 -9.351 1.00 91.88 100 PRO A O 1
ATOM 787 N N . ASP A 1 101 ? -3.494 -10.233 -10.756 1.00 91.19 101 ASP A N 1
ATOM 788 C CA . ASP A 1 101 ? -2.705 -11.346 -11.256 1.00 91.19 101 ASP A CA 1
ATOM 789 C C . ASP A 1 101 ? -1.705 -10.839 -12.300 1.00 91.19 101 ASP A C 1
ATOM 791 O O . ASP A 1 101 ? -2.066 -10.570 -13.451 1.00 91.19 101 ASP A O 1
ATOM 795 N N . LYS A 1 102 ? -0.423 -10.771 -11.920 1.00 90.56 102 LYS A N 1
ATOM 796 C CA . LYS A 1 102 ? 0.661 -10.324 -12.807 1.00 90.56 102 LYS A CA 1
ATOM 797 C C . LYS A 1 102 ? 0.681 -11.036 -14.160 1.00 90.56 102 LYS A C 1
ATOM 799 O O . LYS A 1 102 ? 1.172 -10.481 -15.135 1.00 90.56 102 LYS A O 1
ATOM 804 N N . ARG A 1 103 ? 0.172 -12.273 -14.259 1.00 87.06 103 ARG A N 1
ATOM 805 C CA . ARG A 1 103 ? 0.133 -13.045 -15.517 1.00 87.06 103 ARG A CA 1
ATOM 806 C C . ARG A 1 103 ? -0.776 -12.401 -16.570 1.00 87.06 103 ARG A C 1
ATOM 808 O O . ARG A 1 103 ? -0.650 -12.718 -17.757 1.00 87.06 103 ARG A O 1
ATOM 815 N N . PHE A 1 104 ? -1.654 -11.503 -16.134 1.00 88.81 104 PHE A N 1
ATOM 816 C CA . PHE A 1 104 ? -2.633 -10.796 -16.946 1.00 88.81 104 PHE A CA 1
ATOM 817 C C . PHE A 1 104 ? -2.461 -9.275 -16.898 1.00 88.81 104 PHE A C 1
ATOM 819 O O . PHE A 1 104 ? -3.216 -8.584 -17.566 1.00 88.81 104 PHE A O 1
ATOM 826 N N . THR A 1 105 ? -1.478 -8.729 -16.181 1.00 89.44 105 THR A N 1
ATOM 827 C CA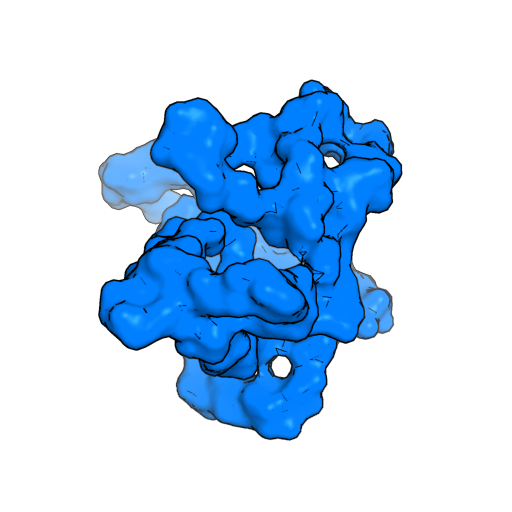 . THR A 1 105 ? -1.245 -7.276 -16.126 1.00 89.44 105 THR A CA 1
ATOM 828 C C . THR A 1 105 ? 0.064 -6.872 -16.790 1.00 89.44 105 THR A C 1
ATOM 830 O O . THR A 1 105 ? 0.838 -7.708 -17.262 1.00 89.44 105 THR A O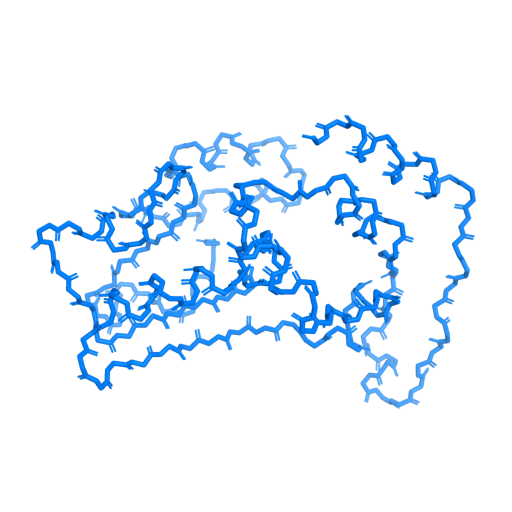 1
ATOM 833 N N . PHE A 1 106 ? 0.334 -5.568 -16.798 1.00 88.25 106 PHE A N 1
ATOM 834 C CA . PHE A 1 106 ? 1.599 -5.007 -17.257 1.00 88.25 106 PHE A CA 1
ATOM 835 C C . PHE A 1 106 ? 2.829 -5.552 -16.509 1.00 88.25 106 PHE A C 1
ATOM 837 O O . PHE A 1 106 ? 3.932 -5.515 -17.049 1.00 88.25 106 PHE A O 1
ATOM 844 N N . ASP A 1 107 ? 2.642 -6.154 -15.328 1.00 90.56 107 ASP A N 1
ATOM 845 C CA . ASP A 1 107 ? 3.687 -6.828 -14.552 1.00 90.56 107 ASP A CA 1
ATOM 846 C C . ASP A 1 107 ? 4.049 -8.229 -15.086 1.00 90.56 107 ASP A C 1
ATOM 848 O O . ASP A 1 107 ? 4.821 -8.964 -14.459 1.00 90.56 107 ASP A O 1
ATOM 852 N N . PHE A 1 108 ? 3.522 -8.639 -16.245 1.00 87.62 108 PHE A N 1
ATOM 853 C CA . PHE A 1 108 ? 3.739 -9.968 -16.826 1.00 87.62 108 PHE A CA 1
ATOM 854 C C . PHE A 1 108 ? 5.211 -10.396 -16.838 1.00 87.62 108 PHE A C 1
ATOM 856 O O . PHE A 1 108 ? 5.515 -11.539 -16.490 1.00 87.62 108 PHE A O 1
ATOM 863 N N . ARG A 1 109 ? 6.129 -9.477 -17.164 1.00 87.44 109 ARG A N 1
ATOM 864 C CA . ARG A 1 109 ? 7.576 -9.746 -17.223 1.00 87.44 109 ARG A CA 1
ATOM 865 C C . ARG A 1 109 ? 8.338 -9.553 -15.916 1.00 87.44 109 ARG A C 1
ATOM 867 O O . ARG A 1 109 ? 9.503 -9.938 -15.868 1.00 87.44 109 ARG A O 1
ATOM 874 N N . ARG A 1 110 ? 7.733 -8.971 -14.879 1.00 90.31 110 ARG A N 1
ATOM 875 C CA . ARG A 1 110 ? 8.421 -8.787 -13.593 1.00 90.31 110 ARG A CA 1
ATOM 876 C C . ARG A 1 110 ? 8.663 -10.136 -12.934 1.00 90.31 110 ARG A C 1
ATOM 878 O O . ARG A 1 110 ? 7.793 -11.010 -12.975 1.00 90.31 110 ARG A O 1
ATOM 885 N N . ALA A 1 111 ? 9.831 -10.309 -12.332 1.00 90.81 111 ALA A N 1
ATOM 886 C CA . ALA A 1 111 ? 10.065 -11.446 -11.456 1.00 90.81 111 ALA A CA 1
ATOM 887 C C . ALA A 1 111 ? 9.202 -11.291 -10.188 1.00 90.81 111 ALA A C 1
ATOM 889 O O . ALA A 1 111 ? 9.046 -10.170 -9.700 1.00 90.81 111 ALA A O 1
ATOM 890 N N . PRO A 1 112 ? 8.604 -12.372 -9.661 1.00 91.06 112 PRO A N 1
ATOM 891 C CA . PRO A 1 112 ? 8.039 -12.346 -8.318 1.00 91.06 112 PRO A CA 1
ATOM 892 C C . PRO A 1 112 ? 9.132 -12.056 -7.285 1.00 91.06 112 PRO A C 1
ATOM 894 O O . PRO A 1 112 ? 10.248 -12.558 -7.423 1.00 91.06 112 PRO A O 1
ATOM 897 N N . SER A 1 113 ? 8.795 -11.299 -6.241 1.00 91.62 113 SER A N 1
ATOM 898 C CA . SER A 1 113 ? 9.661 -11.154 -5.071 1.00 91.62 113 SER A CA 1
ATOM 899 C C . SER A 1 113 ? 9.904 -12.514 -4.422 1.00 91.62 113 SER A C 1
ATOM 901 O O . SER A 1 113 ? 8.988 -13.326 -4.274 1.00 91.62 113 SER A O 1
ATOM 903 N N . THR A 1 114 ? 11.144 -12.757 -4.022 1.00 95.06 114 THR A N 1
ATOM 904 C CA . THR A 1 114 ? 11.533 -13.927 -3.242 1.00 95.06 114 THR A CA 1
ATOM 905 C C . THR A 1 114 ? 11.280 -13.686 -1.755 1.00 95.06 114 THR A C 1
ATOM 907 O O . THR A 1 114 ? 11.196 -12.549 -1.293 1.00 95.06 114 THR A O 1
ATOM 910 N N . THR A 1 115 ? 11.231 -14.754 -0.959 1.00 95.94 115 THR A N 1
ATOM 911 C CA . THR A 1 115 ? 11.191 -14.626 0.507 1.00 95.94 115 THR A CA 1
ATOM 912 C C . THR A 1 115 ? 12.413 -13.875 1.049 1.00 95.94 115 THR A C 1
ATOM 914 O O . THR A 1 115 ? 12.293 -13.148 2.032 1.00 95.94 115 THR 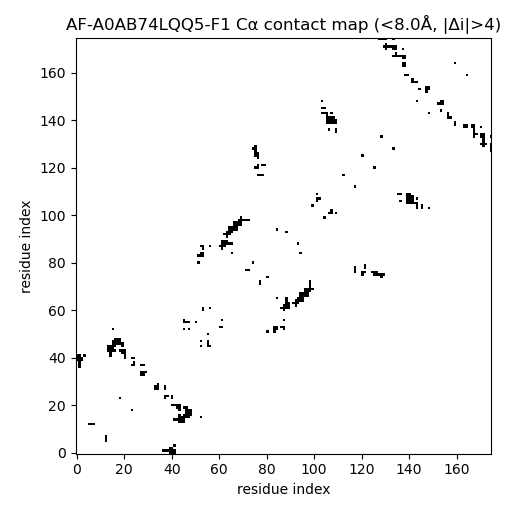A O 1
ATOM 917 N N . GLY A 1 116 ? 13.575 -14.011 0.399 1.00 97.06 116 GLY A N 1
ATOM 918 C CA . GLY A 1 116 ? 14.783 -13.263 0.753 1.00 97.06 116 GLY A CA 1
ATOM 919 C C . GLY A 1 116 ? 14.598 -11.756 0.590 1.00 97.06 116 GLY A C 1
ATOM 920 O O . GLY A 1 116 ? 14.955 -11.008 1.497 1.00 97.06 116 GLY A O 1
ATOM 921 N N . ASP A 1 117 ? 13.955 -11.325 -0.500 1.00 94.44 117 ASP A N 1
ATOM 922 C CA . ASP A 1 117 ? 13.618 -9.913 -0.721 1.00 94.44 117 ASP A CA 1
ATOM 923 C C . ASP A 1 117 ? 12.698 -9.398 0.391 1.00 94.44 117 ASP A C 1
ATOM 925 O O . ASP A 1 117 ? 12.954 -8.346 0.970 1.00 94.44 117 ASP A O 1
ATOM 929 N N . LEU A 1 118 ? 11.663 -10.168 0.754 1.00 95.25 118 LEU A N 1
ATOM 930 C CA . LEU A 1 118 ? 10.730 -9.789 1.821 1.00 95.25 118 LEU A CA 1
ATOM 931 C C . LEU A 1 118 ? 11.432 -9.615 3.175 1.00 95.25 118 LEU A C 1
ATOM 933 O O . LEU A 1 118 ? 11.167 -8.644 3.882 1.00 95.25 118 LEU A O 1
ATOM 937 N N . VAL A 1 119 ? 12.345 -10.524 3.531 1.00 96.44 119 VAL A N 1
ATOM 938 C CA . VAL A 1 119 ? 13.138 -10.420 4.767 1.00 96.44 119 VAL A CA 1
ATOM 939 C C . VAL A 1 119 ? 14.073 -9.213 4.712 1.00 96.44 119 VAL A C 1
ATOM 941 O O . VAL A 1 119 ? 14.143 -8.455 5.679 1.00 96.44 119 VAL A O 1
ATOM 944 N N . ALA A 1 120 ? 14.764 -9.004 3.589 1.00 95.69 120 ALA A N 1
ATOM 945 C CA . ALA A 1 120 ? 15.669 -7.874 3.414 1.00 95.69 120 ALA A CA 1
ATOM 946 C C . ALA A 1 120 ? 14.930 -6.533 3.547 1.00 95.69 120 ALA A C 1
ATOM 948 O O . ALA A 1 120 ? 15.369 -5.666 4.303 1.00 95.69 120 ALA A O 1
ATOM 949 N N . HIS A 1 121 ? 13.777 -6.386 2.888 1.00 95.38 121 HIS A N 1
ATOM 950 C CA . HIS A 1 121 ? 12.929 -5.202 3.015 1.00 95.38 121 HIS A CA 1
ATOM 951 C C . HIS A 1 121 ? 12.431 -5.016 4.451 1.00 95.38 121 HIS A C 1
ATOM 953 O O . HIS A 1 121 ? 12.580 -3.930 5.005 1.00 95.38 121 HIS A O 1
ATOM 959 N N . TYR A 1 122 ? 11.939 -6.074 5.100 1.00 96.19 122 TYR A N 1
ATOM 960 C CA . TYR A 1 122 ? 11.463 -5.985 6.481 1.00 96.19 122 TYR A CA 1
ATOM 961 C C . TYR A 1 122 ? 12.540 -5.487 7.458 1.00 96.19 122 TYR A C 1
ATOM 963 O O . TYR A 1 122 ? 12.260 -4.650 8.325 1.00 96.19 122 TYR A O 1
ATOM 971 N N . LEU A 1 123 ? 13.776 -5.981 7.315 1.00 96.44 123 LEU A N 1
ATOM 972 C CA . LEU A 1 123 ? 14.920 -5.566 8.131 1.00 96.44 123 LEU A CA 1
ATOM 973 C C . LEU A 1 123 ? 15.370 -4.134 7.817 1.00 96.44 123 LEU A C 1
ATOM 975 O O . LEU A 1 123 ? 15.702 -3.388 8.737 1.00 96.44 123 LEU A O 1
ATOM 979 N N . ALA A 1 124 ? 15.356 -3.741 6.541 1.00 95.62 124 ALA A N 1
ATOM 980 C CA . ALA A 1 124 ? 15.752 -2.404 6.102 1.00 95.62 124 ALA A CA 1
ATOM 981 C C . ALA A 1 124 ? 14.720 -1.313 6.447 1.00 95.62 124 ALA A C 1
ATOM 983 O O . ALA A 1 124 ? 15.083 -0.141 6.503 1.00 95.62 124 ALA A O 1
ATOM 984 N N . ASN A 1 125 ? 13.454 -1.680 6.692 1.00 94.38 125 ASN A N 1
ATOM 985 C CA . ASN A 1 125 ? 12.353 -0.754 6.984 1.00 94.38 125 ASN A CA 1
ATOM 986 C C . ASN A 1 125 ? 12.223 0.404 5.965 1.00 94.38 125 ASN A C 1
ATOM 988 O O . ASN A 1 125 ? 12.200 1.578 6.357 1.00 94.38 125 ASN A O 1
ATOM 992 N N . PRO A 1 126 ? 12.172 0.113 4.654 1.00 93.75 126 PRO A N 1
ATOM 993 C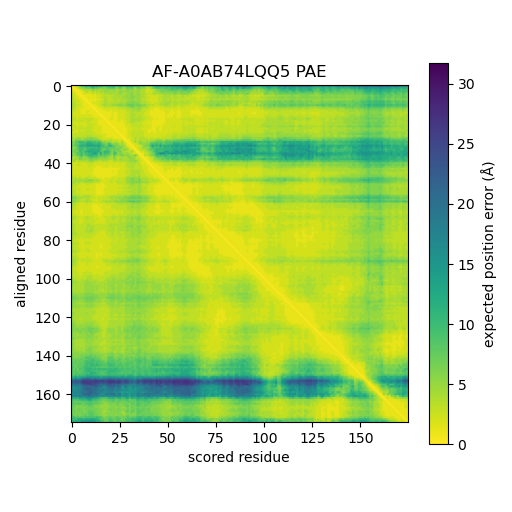 CA . PRO A 1 126 ? 12.055 1.150 3.647 1.00 93.75 126 PRO A CA 1
ATOM 994 C C . PRO A 1 126 ? 10.690 1.841 3.746 1.00 93.75 126 PRO A C 1
ATOM 996 O O . PRO A 1 126 ? 9.651 1.197 3.891 1.00 93.75 126 PRO A O 1
ATOM 999 N N . ARG A 1 127 ? 10.688 3.173 3.637 1.00 89.12 127 ARG A N 1
ATOM 1000 C CA . ARG A 1 127 ? 9.459 3.982 3.523 1.00 89.12 127 ARG A CA 1
ATOM 1001 C C . ARG A 1 127 ? 9.083 4.288 2.076 1.00 89.12 127 ARG A C 1
ATOM 1003 O O . ARG A 1 127 ? 7.921 4.553 1.795 1.00 89.12 127 ARG A O 1
ATOM 1010 N N . ILE A 1 128 ? 10.056 4.214 1.176 1.00 91.00 128 ILE A N 1
ATOM 1011 C CA . ILE A 1 128 ? 9.903 4.409 -0.265 1.00 91.00 128 ILE A CA 1
ATOM 1012 C C . ILE A 1 128 ? 10.476 3.198 -1.000 1.00 91.00 128 ILE A C 1
ATOM 1014 O O . ILE A 1 128 ? 11.252 2.432 -0.423 1.00 91.00 128 ILE A O 1
ATOM 1018 N N . ALA A 1 129 ? 10.072 3.003 -2.255 1.00 91.50 129 ALA A N 1
ATOM 1019 C CA . ALA A 1 129 ? 10.654 1.966 -3.103 1.00 91.50 129 ALA A CA 1
ATOM 1020 C C . ALA A 1 129 ? 12.170 2.174 -3.239 1.00 91.50 129 ALA A C 1
ATOM 1022 O O . ALA A 1 129 ? 12.650 3.298 -3.181 1.00 91.50 129 ALA A O 1
ATOM 1023 N N . SER A 1 130 ? 12.938 1.104 -3.422 1.00 92.81 130 SER A N 1
ATOM 1024 C CA . SER A 1 130 ? 14.355 1.231 -3.761 1.00 92.81 130 SER A CA 1
ATOM 1025 C C . SER A 1 130 ? 14.534 1.609 -5.238 1.00 92.81 130 SER A C 1
ATOM 1027 O O . SER A 1 130 ? 13.672 1.274 -6.062 1.00 92.81 130 SER A O 1
ATOM 1029 N N . PRO A 1 131 ? 15.690 2.183 -5.623 1.00 94.44 131 PRO A N 1
ATOM 1030 C CA . PRO A 1 131 ? 16.049 2.373 -7.028 1.00 94.44 131 PRO A CA 1
ATOM 1031 C C . PRO A 1 131 ? 15.879 1.102 -7.871 1.00 94.44 131 PRO A C 1
ATOM 1033 O O . PRO A 1 131 ? 15.382 1.153 -8.992 1.00 94.44 131 PRO A O 1
ATOM 1036 N N . ALA A 1 132 ? 16.211 -0.070 -7.316 1.00 92.25 132 ALA A N 1
ATOM 1037 C CA . ALA A 1 132 ? 16.035 -1.350 -8.000 1.00 92.25 132 ALA A CA 1
ATOM 1038 C C . ALA A 1 132 ? 14.553 -1.699 -8.234 1.00 92.25 132 ALA A C 1
ATOM 1040 O O . ALA A 1 132 ? 14.192 -2.154 -9.319 1.00 92.25 132 ALA A O 1
ATOM 1041 N N . GLN A 1 133 ? 13.683 -1.464 -7.246 1.00 92.44 133 GLN A N 1
ATOM 1042 C CA . GLN A 1 133 ? 12.239 -1.683 -7.386 1.00 92.44 133 GLN A CA 1
ATOM 1043 C C . GLN A 1 133 ? 11.630 -0.734 -8.426 1.00 92.44 133 GLN A C 1
ATOM 1045 O O . GLN A 1 133 ? 10.845 -1.172 -9.270 1.00 92.44 133 GLN A O 1
ATOM 1050 N N . ALA A 1 134 ? 12.022 0.542 -8.393 1.00 93.44 134 ALA A N 1
ATOM 1051 C CA . ALA A 1 134 ? 11.576 1.554 -9.344 1.00 93.44 134 ALA A CA 1
ATOM 1052 C C . ALA A 1 134 ? 12.043 1.237 -10.774 1.00 93.44 134 ALA A C 1
ATOM 1054 O O . ALA A 1 134 ? 11.233 1.238 -11.706 1.00 93.44 134 ALA A O 1
ATOM 1055 N N . PHE A 1 135 ? 13.317 0.862 -10.931 1.00 94.50 135 PHE A N 1
ATOM 1056 C CA . PHE A 1 135 ? 13.871 0.411 -12.203 1.00 94.50 135 PHE A CA 1
ATOM 1057 C C . PHE A 1 135 ? 13.084 -0.775 -12.760 1.00 94.50 135 PHE A C 1
ATOM 1059 O O . PHE A 1 135 ? 12.599 -0.716 -13.886 1.00 94.50 135 PHE A O 1
ATOM 1066 N N . GLU A 1 136 ? 12.922 -1.850 -11.982 1.00 92.38 136 GLU A N 1
ATOM 1067 C CA . GLU A 1 136 ? 12.241 -3.064 -12.445 1.00 92.38 136 GLU A CA 1
ATOM 1068 C C . GLU A 1 136 ? 10.767 -2.806 -12.785 1.00 92.38 136 GLU A C 1
ATOM 1070 O O . GLU A 1 136 ? 10.263 -3.372 -13.756 1.00 92.38 136 GLU A O 1
ATOM 1075 N N . HIS A 1 137 ? 10.073 -1.928 -12.051 1.00 91.31 137 HIS A N 1
ATOM 1076 C CA . HIS A 1 137 ? 8.705 -1.530 -12.389 1.00 91.31 137 HIS A CA 1
ATOM 1077 C C . HIS A 1 137 ? 8.629 -0.930 -13.802 1.00 91.31 137 HIS A C 1
ATOM 1079 O O . HIS A 1 137 ? 7.856 -1.402 -14.639 1.00 91.31 137 HIS A O 1
ATOM 1085 N N . VAL A 1 138 ? 9.477 0.053 -14.111 1.00 92.06 138 VAL A N 1
ATOM 1086 C CA . VAL A 1 138 ? 9.457 0.738 -15.413 1.00 92.06 138 VAL A CA 1
ATOM 1087 C C . VAL A 1 138 ? 10.037 -0.141 -16.524 1.00 92.06 138 VAL A C 1
ATOM 1089 O O . VAL A 1 138 ? 9.450 -0.264 -17.602 1.00 92.06 138 VAL A O 1
ATOM 1092 N N . ALA A 1 139 ? 11.166 -0.804 -16.270 1.00 92.50 139 ALA A N 1
ATOM 1093 C CA . ALA A 1 139 ? 11.872 -1.616 -17.256 1.00 92.50 139 ALA A CA 1
ATOM 1094 C C . ALA A 1 139 ? 11.052 -2.828 -17.717 1.00 92.50 139 ALA A C 1
ATOM 1096 O O . ALA A 1 139 ? 11.150 -3.227 -18.874 1.00 92.50 139 ALA A O 1
ATOM 1097 N N . ARG A 1 140 ? 10.236 -3.423 -16.837 1.00 90.88 140 ARG A N 1
ATOM 1098 C CA . ARG A 1 140 ? 9.484 -4.655 -17.137 1.00 90.88 140 ARG A CA 1
ATOM 1099 C C . ARG A 1 140 ? 8.022 -4.435 -17.490 1.00 90.88 140 ARG A C 1
ATOM 1101 O O . ARG A 1 140 ? 7.372 -5.401 -17.895 1.00 90.88 140 ARG A O 1
ATOM 1108 N N . THR A 1 141 ? 7.509 -3.219 -17.340 1.00 89.62 141 THR A N 1
ATOM 1109 C CA . THR A 1 141 ? 6.144 -2.878 -17.747 1.00 89.62 141 THR A CA 1
ATOM 1110 C C . THR A 1 141 ? 5.958 -3.178 -19.233 1.00 89.62 141 THR A C 1
ATOM 1112 O O . THR A 1 141 ? 6.765 -2.780 -20.074 1.00 89.62 141 THR A O 1
ATOM 1115 N N . VAL A 1 142 ? 4.899 -3.915 -19.565 1.00 87.44 142 VAL A N 1
ATOM 1116 C CA . VAL A 1 142 ? 4.549 -4.259 -20.948 1.00 87.44 142 VAL A CA 1
ATOM 1117 C C . VAL A 1 142 ? 3.069 -4.048 -21.214 1.00 87.44 142 VAL A C 1
ATOM 1119 O O . VAL A 1 142 ? 2.231 -4.226 -20.337 1.00 87.44 142 VAL A O 1
ATOM 1122 N N . GLU A 1 143 ? 2.730 -3.740 -22.461 1.00 84.56 143 GLU A N 1
ATOM 1123 C CA . GLU A 1 143 ? 1.340 -3.773 -22.904 1.00 84.56 143 GLU A CA 1
ATOM 1124 C C . GLU A 1 143 ? 0.855 -5.229 -23.000 1.00 84.56 143 GLU A C 1
ATOM 1126 O O . GLU A 1 143 ? 1.504 -6.086 -23.614 1.00 84.56 143 GLU A O 1
ATOM 1131 N N . VAL A 1 144 ? -0.302 -5.514 -22.400 1.00 82.62 144 VAL A N 1
ATOM 1132 C CA . VAL A 1 144 ? -0.927 -6.840 -22.426 1.00 82.62 144 VAL A CA 1
ATOM 1133 C C . VAL A 1 144 ? -2.305 -6.749 -23.066 1.00 82.62 144 VAL A C 1
ATOM 1135 O O . VAL A 1 144 ? -3.198 -6.073 -22.566 1.00 82.62 144 VAL A O 1
ATOM 1138 N N . ASN A 1 145 ? -2.512 -7.497 -24.154 1.00 85.38 145 ASN A N 1
ATOM 1139 C CA . ASN A 1 145 ? -3.847 -7.687 -24.715 1.00 85.38 145 ASN A CA 1
ATOM 1140 C C . ASN A 1 145 ? -4.627 -8.687 -23.846 1.00 85.38 145 ASN A C 1
ATOM 1142 O O . ASN A 1 145 ? -4.487 -9.905 -24.001 1.00 85.38 145 ASN A O 1
ATOM 1146 N N . LEU A 1 146 ? -5.438 -8.148 -22.934 1.00 82.25 146 LEU A N 1
ATOM 1147 C CA . LEU A 1 146 ? -6.250 -8.910 -21.985 1.00 82.25 146 LEU A CA 1
ATOM 1148 C C . LEU A 1 146 ? -7.161 -9.919 -22.689 1.00 82.25 146 LEU A C 1
ATOM 1150 O O . LEU A 1 146 ? -7.107 -11.105 -22.374 1.00 82.25 146 LEU A O 1
ATOM 1154 N N . ASN A 1 147 ? -7.930 -9.485 -23.690 1.00 84.81 147 ASN A N 1
ATOM 1155 C CA . ASN A 1 147 ? -8.880 -10.346 -24.404 1.00 84.81 147 ASN A CA 1
ATOM 1156 C C . ASN A 1 147 ? -8.190 -11.549 -25.059 1.00 84.81 147 ASN A C 1
ATOM 1158 O O . ASN A 1 147 ? -8.673 -12.678 -24.977 1.00 84.81 147 ASN A O 1
ATOM 1162 N N . ALA A 1 148 ? -7.032 -11.332 -25.686 1.00 83.31 148 ALA A N 1
ATOM 1163 C CA . ALA A 1 148 ? -6.254 -12.412 -26.279 1.00 83.31 148 ALA A CA 1
ATOM 1164 C C . ALA A 1 148 ? -5.682 -13.356 -25.212 1.00 83.31 148 ALA A C 1
ATOM 1166 O O . ALA A 1 148 ? -5.717 -14.570 -25.404 1.00 83.31 148 ALA A O 1
ATOM 1167 N N . LYS A 1 149 ? -5.178 -12.821 -24.091 1.00 82.06 149 LYS A N 1
ATOM 1168 C CA . LYS A 1 149 ? -4.656 -13.619 -22.971 1.00 82.06 149 LYS A CA 1
ATOM 1169 C C . LYS A 1 149 ? -5.731 -14.495 -22.334 1.00 82.06 149 LYS A C 1
ATOM 1171 O O . LYS A 1 149 ? -5.502 -15.693 -22.195 1.00 82.06 149 LYS A O 1
ATOM 1176 N N . TRP A 1 150 ? -6.896 -13.932 -22.022 1.00 84.44 150 TRP A N 1
ATOM 1177 C CA . TRP A 1 150 ? -8.038 -14.669 -21.472 1.00 84.44 150 TRP A CA 1
ATOM 1178 C C . TRP A 1 150 ? -8.580 -15.723 -22.442 1.00 84.44 150 TRP A C 1
ATOM 1180 O O . TRP A 1 150 ? -8.957 -16.809 -22.020 1.00 84.44 150 TRP A O 1
ATOM 1190 N N . ALA A 1 151 ? -8.530 -15.461 -23.750 1.00 87.38 151 ALA A N 1
ATOM 1191 C CA . ALA A 1 151 ? -8.898 -16.436 -24.777 1.00 87.38 151 ALA A CA 1
ATOM 1192 C C . ALA A 1 151 ? -7.811 -17.499 -25.062 1.00 87.38 151 ALA A C 1
ATOM 1194 O O . ALA A 1 151 ? -7.903 -18.195 -26.071 1.00 87.38 151 ALA A O 1
ATOM 1195 N N . GLY A 1 152 ? -6.740 -17.582 -24.262 1.00 82.81 152 GLY A N 1
ATOM 1196 C CA . GLY A 1 152 ? -5.634 -18.529 -24.467 1.00 82.81 152 GLY A CA 1
ATOM 1197 C C . GLY A 1 152 ? -4.742 -18.233 -25.683 1.00 82.81 152 GLY A C 1
ATOM 1198 O O . GLY A 1 152 ? -3.840 -19.001 -25.998 1.00 82.81 152 GLY A O 1
ATOM 1199 N N . ARG A 1 153 ? -4.945 -17.098 -26.362 1.00 78.00 153 ARG A N 1
ATOM 1200 C CA . ARG A 1 153 ? -4.240 -16.675 -27.589 1.00 78.00 153 ARG A CA 1
ATOM 1201 C C . ARG A 1 153 ? -3.076 -15.721 -27.307 1.00 78.00 153 ARG A C 1
ATOM 1203 O O . ARG A 1 153 ? -2.716 -14.899 -28.150 1.00 78.00 153 ARG A O 1
ATOM 1210 N N . GLY A 1 154 ? -2.513 -15.776 -26.101 1.00 65.12 154 GLY A N 1
ATOM 1211 C CA . GLY A 1 154 ? -1.526 -14.811 -25.624 1.00 65.12 154 GLY A CA 1
ATOM 1212 C C . GLY A 1 154 ? -0.292 -14.732 -26.525 1.00 65.12 154 GLY A C 1
ATOM 1213 O O . GLY A 1 154 ? 0.545 -15.629 -26.510 1.00 65.12 154 GLY A O 1
ATOM 1214 N N . ARG A 1 155 ? -0.134 -13.627 -27.265 1.00 59.16 155 ARG A N 1
ATOM 1215 C CA . ARG A 1 155 ? 1.151 -13.293 -27.898 1.00 59.16 155 ARG A CA 1
ATOM 1216 C C . ARG A 1 155 ? 2.203 -13.039 -26.813 1.00 59.16 155 ARG A C 1
ATOM 1218 O O . ARG A 1 155 ? 1.885 -12.512 -25.743 1.00 59.16 155 ARG A O 1
ATOM 1225 N N . LYS A 1 156 ? 3.460 -13.402 -27.095 1.00 64.75 156 LYS A N 1
ATOM 1226 C CA . LYS A 1 156 ? 4.603 -12.941 -26.295 1.00 64.75 156 LYS A CA 1
ATOM 1227 C C . LYS A 1 156 ? 4.604 -11.401 -26.315 1.00 64.75 156 LYS A C 1
ATOM 1229 O O . LYS A 1 156 ? 4.394 -10.839 -27.393 1.00 64.75 156 LYS A O 1
ATOM 1234 N N . PRO A 1 157 ? 4.799 -10.720 -25.171 1.00 64.38 157 PRO A N 1
ATOM 1235 C CA . PRO A 1 157 ? 4.958 -9.269 -25.176 1.00 64.38 157 PRO A CA 1
ATOM 1236 C C . PRO A 1 157 ? 6.117 -8.876 -26.100 1.00 64.38 157 PRO A C 1
ATOM 1238 O O . PRO A 1 157 ? 7.066 -9.652 -26.237 1.00 64.38 157 PRO A O 1
ATOM 1241 N N . LYS A 1 158 ? 6.043 -7.697 -26.729 1.00 67.19 158 LYS A N 1
ATOM 1242 C CA . LYS A 1 158 ? 7.140 -7.159 -27.557 1.00 67.19 158 LYS A CA 1
ATOM 1243 C C . LYS A 1 158 ? 8.398 -6.987 -26.714 1.00 67.19 158 LYS A C 1
ATOM 1245 O O . LYS A 1 158 ? 8.283 -6.695 -25.528 1.00 67.19 158 LYS A O 1
ATOM 1250 N N . ASP A 1 159 ? 9.579 -7.185 -27.285 1.00 69.62 159 ASP A N 1
ATOM 1251 C CA . ASP A 1 159 ? 10.852 -7.008 -26.573 1.00 69.62 159 ASP A CA 1
ATOM 1252 C C . ASP A 1 159 ? 11.025 -5.586 -26.023 1.00 69.62 159 ASP A C 1
ATOM 1254 O O . ASP A 1 159 ? 10.367 -4.648 -26.469 1.00 69.62 159 ASP A O 1
ATOM 1258 N N . MET A 1 160 ? 11.853 -5.457 -24.983 1.00 71.12 160 MET A N 1
ATOM 1259 C CA . MET A 1 160 ? 12.201 -4.153 -24.411 1.00 71.12 160 MET A CA 1
ATOM 1260 C C . MET A 1 160 ? 13.115 -3.418 -25.397 1.00 71.12 160 MET A C 1
ATOM 1262 O O . MET A 1 160 ? 14.002 -4.038 -25.980 1.00 71.12 160 MET A O 1
ATOM 1266 N N . PHE A 1 161 ? 12.925 -2.111 -25.557 1.00 74.31 161 PHE A N 1
ATOM 1267 C CA . PHE A 1 161 ? 13.777 -1.274 -26.408 1.00 74.31 161 PHE A CA 1
ATOM 1268 C C . PHE A 1 161 ? 14.591 -0.296 -25.551 1.00 74.31 161 PHE A C 1
ATOM 1270 O O . PHE A 1 161 ? 14.146 0.094 -24.470 1.00 74.31 161 PHE A O 1
ATOM 1277 N N . ASP A 1 162 ? 15.750 0.148 -26.043 1.00 73.62 162 ASP A N 1
ATOM 1278 C CA . ASP A 1 162 ? 16.717 0.981 -25.304 1.00 73.62 162 ASP A CA 1
ATOM 1279 C C . ASP A 1 162 ? 16.106 2.220 -24.630 1.00 73.62 162 ASP A C 1
ATOM 1281 O O . ASP A 1 162 ? 16.510 2.598 -23.530 1.00 73.62 162 ASP A O 1
ATOM 1285 N N . GLY A 1 163 ? 15.098 2.839 -25.255 1.00 84.38 163 GLY A N 1
ATOM 1286 C CA . GLY A 1 163 ? 14.388 3.986 -24.681 1.00 84.38 163 GLY A CA 1
ATOM 1287 C C . GLY A 1 163 ? 13.694 3.669 -23.351 1.00 84.38 163 GLY A C 1
ATOM 1288 O O . GLY A 1 163 ? 13.724 4.489 -22.436 1.00 84.38 163 GLY A O 1
ATOM 1289 N N . GLN A 1 164 ? 13.135 2.465 -23.204 1.00 88.00 164 GLN A N 1
ATOM 1290 C CA . GLN A 1 164 ? 12.476 2.032 -21.970 1.00 88.00 164 GLN A CA 1
ATOM 1291 C C . GLN A 1 164 ? 13.485 1.801 -20.841 1.00 88.00 164 GLN A C 1
ATOM 1293 O O . GLN A 1 164 ? 13.225 2.192 -19.706 1.00 88.00 164 GLN A O 1
ATOM 1298 N N . LEU A 1 165 ? 14.649 1.222 -21.148 1.00 90.31 165 LEU A N 1
ATOM 1299 C CA . LEU A 1 165 ? 15.708 1.006 -20.158 1.00 90.31 165 LEU A CA 1
ATOM 1300 C C . LEU A 1 165 ? 16.321 2.328 -19.686 1.00 90.31 165 LEU A C 1
ATOM 1302 O O . LEU A 1 165 ? 16.551 2.501 -18.492 1.00 90.31 165 LEU A O 1
ATOM 1306 N N . ARG A 1 166 ? 16.529 3.287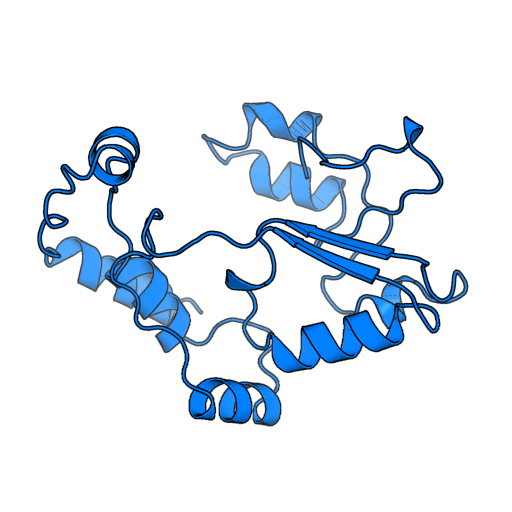 -20.599 1.00 91.19 166 ARG A N 1
ATOM 1307 C CA . ARG A 1 166 ? 16.970 4.645 -20.238 1.00 91.19 166 ARG A CA 1
ATOM 1308 C C . ARG A 1 166 ? 15.955 5.348 -19.342 1.00 91.19 166 ARG A C 1
ATOM 1310 O O . ARG A 1 166 ? 16.342 5.928 -18.336 1.00 91.19 166 ARG A O 1
ATOM 1317 N N . ASN A 1 167 ? 14.666 5.253 -19.670 1.00 91.94 167 ASN A N 1
ATOM 1318 C CA . ASN A 1 167 ? 13.612 5.814 -18.829 1.00 91.94 167 ASN A CA 1
ATOM 1319 C C . ASN A 1 167 ? 13.585 5.169 -17.434 1.00 91.94 167 ASN A C 1
ATOM 1321 O O . ASN A 1 167 ? 13.498 5.870 -16.434 1.00 91.94 167 ASN A O 1
ATOM 1325 N N . ALA A 1 168 ? 13.713 3.842 -17.362 1.00 93.19 168 ALA A N 1
ATOM 1326 C CA . ALA A 1 168 ? 13.763 3.124 -16.093 1.00 93.19 168 ALA A CA 1
ATOM 1327 C C . ALA A 1 168 ? 14.953 3.551 -15.226 1.00 93.19 168 ALA A C 1
ATOM 1329 O O . ALA A 1 168 ? 14.799 3.703 -14.017 1.00 93.19 168 ALA A O 1
ATOM 1330 N N . LEU A 1 169 ? 16.120 3.779 -15.838 1.00 93.94 169 LEU A N 1
ATOM 1331 C CA . LEU A 1 169 ? 17.296 4.281 -15.134 1.00 93.94 169 LEU A CA 1
ATOM 1332 C C . LEU A 1 169 ? 17.073 5.693 -14.585 1.00 93.94 169 LEU A C 1
ATOM 1334 O O . LEU A 1 169 ? 17.409 5.937 -13.434 1.00 93.94 169 LEU A O 1
ATOM 1338 N N . ASN A 1 170 ? 16.476 6.593 -15.372 1.00 94.31 170 ASN A N 1
ATOM 1339 C CA . ASN A 1 170 ? 16.170 7.949 -14.910 1.00 94.31 170 ASN A CA 1
ATOM 1340 C C . ASN A 1 170 ? 15.228 7.921 -13.701 1.00 94.31 170 ASN A C 1
ATOM 1342 O O . ASN A 1 170 ? 15.538 8.513 -12.676 1.00 94.31 170 ASN A O 1
ATOM 1346 N N . VAL A 1 171 ? 14.138 7.148 -13.778 1.00 91.94 171 VAL A N 1
ATOM 1347 C CA . VAL A 1 171 ? 13.208 6.997 -12.649 1.00 91.94 171 VAL A CA 1
ATOM 1348 C C . VAL A 1 171 ? 13.914 6.424 -11.422 1.00 91.94 171 VAL A C 1
ATOM 1350 O O . VAL A 1 171 ? 13.667 6.881 -10.318 1.00 91.94 171 VAL A O 1
ATOM 1353 N N . ALA A 1 172 ? 14.802 5.445 -11.591 1.00 93.38 172 ALA A N 1
ATOM 1354 C CA . ALA A 1 172 ? 15.533 4.854 -10.476 1.00 93.38 172 ALA A CA 1
ATOM 1355 C C . ALA A 1 172 ? 16.529 5.815 -9.804 1.00 93.38 172 ALA A C 1
ATOM 1357 O O . ALA A 1 172 ? 16.815 5.637 -8.626 1.00 93.38 172 ALA A O 1
ATOM 1358 N N . ILE A 1 173 ? 17.066 6.795 -10.538 1.00 92.12 173 ILE A N 1
ATOM 1359 C CA . ILE A 1 173 ? 17.962 7.831 -9.999 1.00 92.12 173 ILE A CA 1
ATOM 1360 C C . ILE A 1 173 ? 17.189 8.846 -9.145 1.00 92.12 173 ILE A C 1
ATOM 1362 O O . ILE A 1 173 ? 17.746 9.375 -8.187 1.00 92.12 173 ILE A O 1
ATOM 1366 N N . ASP A 1 174 ? 15.926 9.098 -9.486 1.00 87.25 174 ASP A N 1
ATOM 1367 C CA . ASP A 1 174 ? 15.081 10.110 -8.841 1.00 87.25 174 ASP A CA 1
ATOM 1368 C C . ASP A 1 174 ? 14.366 9.607 -7.567 1.00 87.25 174 ASP A C 1
ATOM 1370 O O . ASP A 1 174 ? 13.622 10.367 -6.942 1.00 87.25 174 ASP A O 1
ATOM 1374 N N . VAL A 1 175 ? 14.564 8.335 -7.197 1.00 83.44 175 VAL A N 1
ATOM 1375 C CA . VAL A 1 175 ? 14.007 7.690 -5.990 1.00 83.44 175 VAL A CA 1
ATOM 1376 C C . VAL A 1 175 ? 14.999 7.730 -4.838 1.00 83.44 175 VAL A C 1
ATOM 1378 O O . VAL A 1 175 ? 14.580 8.161 -3.740 1.00 83.44 175 VAL A O 1
#

Mean predicted aligned error: 5.2 Å

Secondary structure (DSSP, 8-state):
--S-SS-TTSSS---EESS-HHHHHHHHTT-TTTGGGGGGPPPPSEE-TTS-HHHHHGGG--EEEEEEES-GGG-S-HHHHHHHHHHHEEEEEEEEEE---GGGSGGGGSPPPPHHHHHHHHHH--SS--HHHHHHHHHH-----HHHHHTT--PPPPPP-HHHHHHHHHHHH--

Solvent-accessible surface area (backbone atoms only — not comparable to full-atom values): 10315 Å² total; per-residue (Å²): 106,55,76,64,95,74,52,66,90,79,46,98,65,78,40,70,37,63,48,46,47,69,55,46,36,60,71,27,60,82,34,86,84,48,33,87,44,36,86,46,47,53,76,48,73,29,56,35,70,89,46,51,68,45,63,50,39,48,94,74,52,57,35,66,60,49,80,44,67,75,46,69,92,77,48,52,32,50,66,59,50,52,55,36,54,58,65,27,33,37,94,89,38,47,82,45,76,48,73,82,59,39,87,67,37,38,47,51,69,45,78,80,84,50,73,66,53,55,52,52,27,53,75,66,62,49,90,56,58,49,38,67,56,45,21,48,54,51,47,30,51,44,83,62,66,52,71,40,43,78,67,73,60,57,72,80,67,79,80,87,53,72,70,46,50,53,50,10,50,53,55,20,71,76,92

Foldseek 3Di:
DLDDPDDCVNDDDAAEDQDFLVVQLVVCCPPPVCNVSSVSDDGHQFHPVPHAPQVRCPPVAADQEDEDEADLVQDLASPVNVVSNVRNHDVNHYYHYHHDDCCQFQVVQADDDDPVSNVVSVVVVDPHHALVRQLSSQQSGFDWPNVCVVVVNGDDTDDGDPVSNVVSNVRSVVD

Sequence (175 aa):
MNSPIISRVDGEILYADHLSTENLRRKYADHAVMRPDADRIVDVDLVLEHQTLTEALGPRGQVDYIVASHVIEHLPDPVRWLRDLGGALKPGGILFLVVPDKRFTFDFRRAPSTTGDLVAHYLANPRIASPAQAFEHVARTVEVNLNAKWAGRGRKPKDMFDGQLRNALNVAIDV